Protein AF-A0A965FUW6-F1 (afdb_monomer)

Foldseek 3Di:
DKDFPKDWDAQDWPNDGHAFKIAIDGFKIWDFDPPDDDIDIDIDGDDCLQRVAIEAAERPDDDDKDKFFDPAFVVVVDVQADPRHGRTIWIWDADPVVRWIWTGRHNDTDTDDDD

Secondary structure (DSSP, 8-state):
-EEE--EEEEEEETTEEEEEEEEEE-SEEEEEE--TTS-EEEEEEPPHHHHSSPBP--TT--S--EEEE-SS-HHHH-TTPPTTS-SSEEEEEEETTTTEEEEEETTEEEEE---

Mean predicted aligned error: 4.75 Å

Solvent-accessible surface area (backbone atoms only — not comparable to full-atom values): 6582 Å² total; per-residue (Å²): 103,77,51,66,62,64,44,80,38,79,35,17,45,91,91,37,85,33,69,46,16,32,26,52,45,63,49,36,46,32,34,62,40,80,68,78,94,56,80,43,78,47,73,46,76,56,51,72,70,44,42,73,27,25,27,40,24,38,57,89,68,83,76,82,64,45,81,44,79,43,97,58,54,43,72,82,75,37,97,63,59,55,90,74,38,21,34,24,39,41,31,31,37,71,41,80,92,72,75,42,38,27,40,36,35,30,93,44,75,46,78,56,78,90,131

pLDDT: mean 88.55, std 7.17, range [62.41, 96.5]

Radius of gyration: 14.58 Å; Cα contacts (8 Å, |Δi|>4): 242; chains: 1; bounding box: 43×28×34 Å

Sequence (115 aa):
MIATDLVIRPQIWNGVKNNGEFGLSGSYIEFEGDLAPTPYIAHIDFVNTDLGLDVAAQDSRSDVGYLVYSEDPISERFDHMVTGASEKFFATTYNAATDTWFYHANDRLYSFVPE

Structure (mmCIF, N/CA/C/O backbone):
data_AF-A0A965FUW6-F1
#
_entry.id   AF-A0A965FUW6-F1
#
loop_
_atom_site.group_PDB
_atom_site.id
_atom_site.type_symbol
_atom_site.label_atom_id
_atom_site.label_alt_id
_atom_site.label_comp_id
_atom_site.label_asym_id
_atom_site.label_entity_id
_atom_site.label_seq_id
_atom_site.pdbx_PDB_ins_code
_atom_site.Cartn_x
_atom_site.Cartn_y
_atom_site.Cartn_z
_atom_site.occupancy
_atom_site.B_iso_or_equiv
_atom_site.auth_seq_id
_atom_site.auth_comp_id
_atom_site.auth_asym_id
_atom_site.auth_atom_id
_atom_site.pdbx_PDB_model_num
ATOM 1 N N . MET A 1 1 ? -15.567 -11.427 8.975 1.00 71.00 1 MET A N 1
ATOM 2 C CA . MET A 1 1 ? -14.914 -12.410 8.084 1.00 71.00 1 MET A CA 1
ATOM 3 C C . MET A 1 1 ? -14.017 -11.638 7.132 1.00 71.00 1 MET A C 1
ATOM 5 O O . MET A 1 1 ? -14.402 -10.540 6.760 1.00 71.00 1 MET A O 1
ATOM 9 N N . ILE A 1 2 ? -12.846 -12.168 6.770 1.00 84.56 2 ILE A N 1
ATOM 10 C CA . ILE A 1 2 ? -12.056 -11.657 5.640 1.00 84.56 2 ILE A CA 1
ATOM 11 C C . ILE A 1 2 ? -11.934 -12.799 4.632 1.00 84.56 2 ILE A C 1
ATOM 13 O O . ILE A 1 2 ? -11.537 -13.902 5.017 1.00 84.56 2 ILE A O 1
ATOM 17 N N . ALA A 1 3 ? -12.283 -12.548 3.374 1.00 92.31 3 ALA A N 1
ATOM 18 C CA . ALA A 1 3 ? -12.084 -13.467 2.260 1.00 92.31 3 ALA A CA 1
ATOM 19 C C . ALA A 1 3 ? -11.321 -12.742 1.151 1.00 92.31 3 ALA A C 1
ATOM 21 O O . ALA A 1 3 ? -11.663 -11.628 0.779 1.00 92.31 3 ALA A O 1
ATOM 22 N N . THR A 1 4 ? -10.249 -13.339 0.646 1.00 93.38 4 THR A N 1
ATOM 23 C CA . THR A 1 4 ? -9.406 -12.704 -0.370 1.00 93.38 4 THR A CA 1
ATOM 24 C C . THR A 1 4 ? -8.544 -13.746 -1.062 1.00 93.38 4 THR A C 1
ATOM 26 O O . THR A 1 4 ? -8.169 -14.753 -0.454 1.00 93.38 4 THR A O 1
ATOM 29 N N . ASP A 1 5 ? -8.211 -13.491 -2.321 1.00 94.44 5 ASP A N 1
ATOM 30 C CA . ASP A 1 5 ? -7.157 -14.183 -3.060 1.00 94.44 5 ASP A CA 1
ATOM 31 C C . ASP A 1 5 ? -5.896 -13.311 -3.231 1.00 94.44 5 ASP A C 1
ATOM 33 O O . ASP A 1 5 ? -5.000 -13.669 -3.999 1.00 94.44 5 ASP A O 1
ATOM 37 N N . LEU A 1 6 ? -5.808 -12.183 -2.510 1.00 92.50 6 LEU A N 1
ATOM 38 C CA . LEU A 1 6 ? -4.648 -11.300 -2.503 1.00 92.50 6 LEU A CA 1
ATOM 39 C C . LEU A 1 6 ? -3.410 -12.066 -2.028 1.00 92.50 6 LEU A C 1
ATOM 41 O O . LEU A 1 6 ? -3.342 -12.601 -0.920 1.00 92.50 6 LEU A O 1
ATOM 45 N N . VAL A 1 7 ? -2.390 -12.064 -2.873 1.00 93.12 7 VAL A N 1
ATOM 46 C CA . VAL A 1 7 ? -1.068 -12.611 -2.603 1.00 93.12 7 VAL A CA 1
ATOM 47 C C . VAL A 1 7 ? -0.073 -11.465 -2.578 1.00 93.12 7 VAL A C 1
ATOM 49 O O . VAL A 1 7 ? 0.122 -10.774 -3.578 1.00 93.12 7 VAL A O 1
ATOM 52 N N . ILE A 1 8 ? 0.610 -11.334 -1.445 1.00 92.81 8 ILE A N 1
ATOM 53 C CA . ILE A 1 8 ? 1.726 -10.411 -1.254 1.00 92.81 8 ILE A CA 1
ATOM 54 C C . ILE A 1 8 ? 3.024 -11.215 -1.338 1.00 92.81 8 ILE A C 1
ATOM 56 O O . ILE A 1 8 ? 3.227 -12.169 -0.581 1.00 92.81 8 ILE A O 1
ATOM 60 N N . ARG A 1 9 ? 3.914 -10.842 -2.259 1.00 94.38 9 ARG A N 1
ATOM 61 C CA . ARG A 1 9 ? 5.236 -11.459 -2.431 1.00 94.38 9 ARG A CA 1
ATOM 62 C C . ARG A 1 9 ? 6.313 -10.493 -1.944 1.00 94.38 9 ARG A C 1
ATOM 64 O O . ARG A 1 9 ? 6.564 -9.497 -2.617 1.00 94.38 9 ARG A O 1
ATOM 71 N N . PRO A 1 10 ? 6.965 -10.758 -0.804 1.00 92.31 10 PRO A N 1
ATOM 72 C CA . PRO A 1 10 ? 8.009 -9.873 -0.312 1.00 92.31 10 PRO A CA 1
ATOM 73 C C . PRO A 1 10 ? 9.247 -9.936 -1.209 1.00 92.31 10 PRO A C 1
ATOM 75 O O . PRO A 1 10 ? 9.584 -10.989 -1.755 1.00 92.31 10 PRO A O 1
ATOM 78 N N . GLN A 1 11 ? 9.973 -8.824 -1.260 1.00 92.19 11 GLN A N 1
ATOM 79 C CA . GLN A 1 11 ? 11.219 -8.641 -1.999 1.00 92.19 11 GLN A CA 1
ATOM 80 C C . GLN A 1 11 ? 11.064 -8.794 -3.522 1.00 92.19 11 GLN A C 1
ATOM 82 O O . GLN A 1 11 ? 11.953 -9.346 -4.178 1.00 92.19 11 GLN A O 1
ATOM 87 N N . ILE A 1 12 ? 9.934 -8.363 -4.087 1.00 92.81 12 ILE A N 1
ATOM 88 C CA . ILE A 1 12 ? 9.641 -8.449 -5.524 1.00 92.81 12 ILE A CA 1
ATOM 89 C C . ILE A 1 12 ? 9.224 -7.077 -6.055 1.00 92.81 12 ILE A C 1
ATOM 91 O O . ILE A 1 12 ? 8.365 -6.430 -5.468 1.00 92.81 12 ILE A O 1
ATOM 95 N N . TRP A 1 13 ? 9.816 -6.690 -7.187 1.00 90.81 13 TRP A N 1
ATOM 96 C CA . TRP A 1 13 ? 9.426 -5.556 -8.019 1.00 90.81 13 TRP A CA 1
ATOM 97 C C . TRP A 1 13 ? 9.406 -5.967 -9.494 1.00 90.81 13 TRP A C 1
ATOM 99 O O . TRP A 1 13 ? 10.413 -6.426 -10.040 1.00 90.81 13 TRP A O 1
ATOM 109 N N . ASN A 1 14 ? 8.262 -5.816 -10.150 1.00 88.38 14 ASN A N 1
ATOM 110 C CA . ASN A 1 14 ? 7.973 -6.222 -11.519 1.00 88.38 14 ASN A CA 1
ATOM 111 C C . ASN A 1 14 ? 8.433 -7.663 -11.825 1.00 88.38 14 ASN A C 1
ATOM 113 O O . ASN A 1 14 ? 9.098 -7.939 -12.825 1.00 88.38 14 ASN A O 1
ATOM 117 N N . GLY A 1 15 ? 8.157 -8.589 -10.900 1.00 89.62 15 GLY A N 1
ATOM 118 C CA . GLY A 1 15 ? 8.544 -10.002 -11.004 1.00 89.62 15 GLY A CA 1
ATOM 119 C C . GLY A 1 15 ? 10.033 -10.302 -10.777 1.00 89.62 15 GLY A C 1
ATOM 120 O O . GLY A 1 15 ? 10.439 -11.462 -10.859 1.00 89.62 15 GLY A O 1
ATOM 121 N N . VAL A 1 16 ? 10.851 -9.295 -10.465 1.00 92.56 16 VAL A N 1
ATOM 122 C CA . VAL A 1 16 ? 12.285 -9.431 -10.180 1.00 92.56 16 VAL A CA 1
ATOM 123 C C . VAL A 1 16 ? 12.535 -9.223 -8.692 1.00 92.56 16 VAL A C 1
ATOM 125 O O . VAL A 1 16 ? 11.858 -8.434 -8.044 1.00 92.56 16 VAL A O 1
ATOM 128 N N . LYS A 1 17 ? 13.527 -9.923 -8.133 1.00 94.25 17 LYS A N 1
ATOM 129 C CA . LYS A 1 17 ? 13.938 -9.700 -6.746 1.00 94.25 17 LYS A CA 1
ATOM 130 C C . LYS A 1 17 ? 14.404 -8.252 -6.557 1.00 94.25 17 LYS A C 1
ATOM 132 O O . LYS A 1 17 ? 15.385 -7.855 -7.183 1.00 94.25 17 LYS A O 1
ATOM 137 N N . ASN A 1 18 ? 13.760 -7.521 -5.654 1.00 91.31 18 ASN A N 1
ATOM 138 C CA . ASN A 1 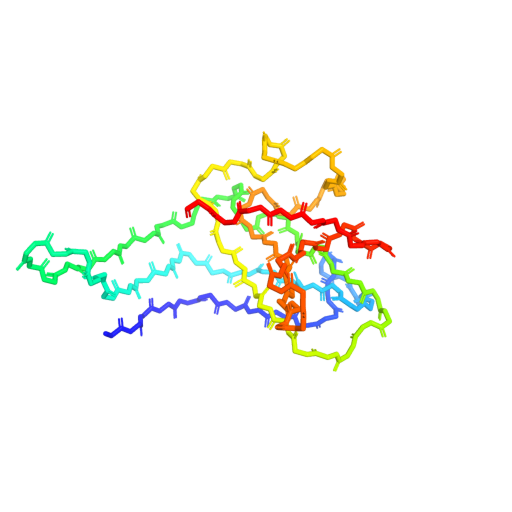18 ? 14.169 -6.184 -5.235 1.00 91.31 18 ASN A CA 1
ATOM 139 C C . ASN A 1 18 ? 13.953 -6.034 -3.730 1.00 91.31 18 ASN A C 1
ATOM 141 O O . ASN A 1 18 ? 12.929 -6.479 -3.222 1.00 91.31 18 ASN A O 1
ATOM 145 N N . ASN A 1 19 ? 14.930 -5.490 -3.009 1.00 90.75 19 ASN A N 1
ATOM 146 C CA . ASN A 1 19 ? 14.845 -5.487 -1.556 1.00 90.75 19 ASN A CA 1
ATOM 147 C C . ASN A 1 19 ? 13.809 -4.473 -1.066 1.00 90.75 19 ASN A C 1
ATOM 149 O O . ASN A 1 19 ? 13.652 -3.426 -1.663 1.00 90.75 19 ASN A O 1
ATOM 153 N N . GLY A 1 20 ? 13.109 -4.792 0.019 1.00 88.62 20 GLY A N 1
ATOM 154 C CA . GLY A 1 20 ? 12.096 -3.905 0.608 1.00 88.62 20 GLY A CA 1
ATOM 155 C C . GLY A 1 20 ? 10.751 -3.886 -0.120 1.00 88.62 20 GLY A C 1
ATOM 156 O O . GLY A 1 20 ? 9.741 -3.726 0.549 1.00 88.62 20 GLY A O 1
ATOM 157 N N . GLU A 1 21 ? 10.714 -4.147 -1.425 1.00 91.69 21 GLU A N 1
ATOM 158 C CA . GLU A 1 21 ? 9.491 -4.043 -2.233 1.00 91.69 21 GLU A CA 1
ATOM 159 C C . GLU A 1 21 ? 8.525 -5.222 -2.080 1.00 91.69 21 GLU A C 1
ATOM 161 O O . GLU A 1 21 ? 8.912 -6.331 -1.684 1.00 91.69 21 GLU A O 1
ATOM 166 N N . PHE A 1 22 ? 7.255 -5.002 -2.432 1.00 93.19 22 PHE A N 1
ATOM 167 C CA . PHE A 1 22 ? 6.215 -6.028 -2.352 1.00 93.19 22 PHE A CA 1
ATOM 168 C C . PHE A 1 22 ? 5.448 -6.182 -3.660 1.00 93.19 22 PHE A C 1
ATOM 170 O O . PHE A 1 22 ? 4.723 -5.283 -4.087 1.00 93.19 22 PHE A O 1
ATOM 177 N N . GLY A 1 23 ? 5.545 -7.381 -4.232 1.00 93.31 23 GLY A N 1
ATOM 178 C CA . GLY A 1 23 ? 4.780 -7.765 -5.405 1.00 93.31 23 GLY A CA 1
ATOM 179 C C . GLY A 1 23 ? 3.339 -8.122 -5.062 1.00 93.31 23 GLY A C 1
ATOM 180 O O . GLY A 1 23 ? 3.112 -8.863 -4.099 1.00 93.31 23 GLY A O 1
ATOM 181 N N . LEU A 1 24 ? 2.378 -7.663 -5.864 1.00 92.62 24 LEU A N 1
ATOM 182 C CA . LEU A 1 24 ? 0.949 -7.910 -5.642 1.00 92.62 24 LEU A CA 1
ATOM 183 C C . LEU A 1 24 ? 0.328 -8.785 -6.739 1.00 92.62 24 LEU A C 1
ATOM 185 O O . LEU A 1 24 ? 0.691 -8.729 -7.910 1.00 92.62 24 LEU A O 1
ATOM 189 N N . SER A 1 25 ? -0.618 -9.640 -6.360 1.00 91.50 25 SER A N 1
ATOM 190 C CA . SER A 1 25 ? -1.523 -10.317 -7.299 1.00 91.50 25 SER A CA 1
ATOM 191 C C . SER A 1 25 ? -2.789 -10.768 -6.584 1.00 91.50 25 SER A C 1
ATOM 193 O O . SER A 1 25 ? -2.753 -10.955 -5.376 1.00 91.50 25 SER A O 1
ATOM 195 N N . GLY A 1 26 ? -3.863 -11.015 -7.320 1.00 92.00 26 GLY A N 1
ATOM 196 C CA . GLY A 1 26 ? -5.161 -11.412 -6.779 1.00 92.00 26 GLY A CA 1
ATOM 197 C C . GLY A 1 26 ? -6.262 -10.846 -7.663 1.00 92.00 26 GLY A C 1
ATOM 198 O O . GLY A 1 26 ? -5.991 -10.392 -8.776 1.00 92.00 26 GLY A O 1
ATOM 199 N N . SER A 1 27 ? -7.484 -10.861 -7.164 1.00 92.12 27 SER A N 1
ATOM 200 C CA . SER A 1 27 ? -8.648 -10.291 -7.828 1.00 92.12 27 SER A CA 1
ATOM 201 C C . SER A 1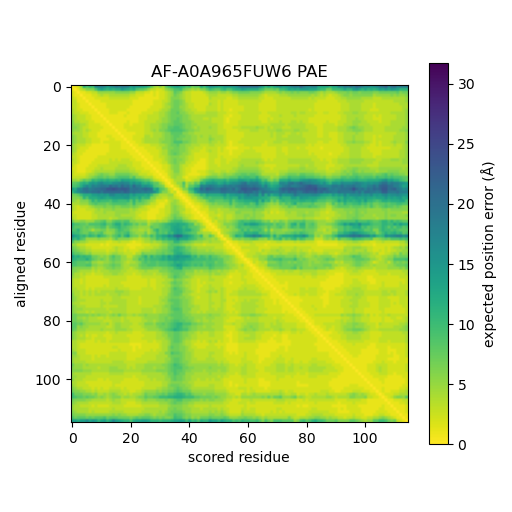 27 ? -9.620 -9.615 -6.872 1.00 92.12 27 SER A C 1
ATOM 203 O O . SER A 1 27 ? -10.354 -8.750 -7.331 1.00 92.12 27 SER A O 1
ATOM 205 N N . TYR A 1 28 ? -9.607 -9.922 -5.570 1.00 93.19 28 TYR A N 1
ATOM 206 C CA . TYR A 1 28 ? -10.511 -9.250 -4.639 1.00 93.19 28 TYR A CA 1
ATOM 207 C C . TYR A 1 28 ? -10.053 -9.268 -3.178 1.00 93.19 28 TYR A C 1
ATOM 209 O O . TYR A 1 28 ? -9.268 -10.117 -2.736 1.00 93.19 28 TYR A O 1
ATOM 217 N N . ILE A 1 29 ? -10.630 -8.361 -2.392 1.00 92.44 29 ILE A N 1
ATOM 218 C CA . ILE A 1 29 ? -10.704 -8.470 -0.936 1.00 92.44 29 ILE A CA 1
ATOM 219 C C . ILE A 1 29 ? -12.138 -8.227 -0.471 1.00 92.44 29 ILE A C 1
ATOM 221 O O . ILE A 1 29 ? -12.819 -7.308 -0.913 1.00 92.44 29 ILE A O 1
ATOM 225 N N . GLU A 1 30 ? -12.586 -9.064 0.450 1.00 93.00 30 GLU A N 1
ATOM 226 C CA . GLU A 1 30 ? -13.883 -8.988 1.092 1.00 93.00 30 GLU A CA 1
ATOM 227 C C . GLU A 1 30 ? -13.684 -8.947 2.605 1.00 93.00 30 GLU A C 1
ATOM 229 O O . GLU A 1 30 ? -12.916 -9.739 3.159 1.00 93.00 30 GLU A O 1
ATOM 234 N N . PHE A 1 31 ? -14.361 -8.025 3.281 1.00 88.69 31 PHE A N 1
ATOM 235 C CA . PHE A 1 31 ? -14.268 -7.871 4.727 1.00 88.69 31 PHE A CA 1
ATOM 236 C C . PHE A 1 31 ? -15.579 -7.373 5.337 1.00 88.69 31 PHE A C 1
ATOM 238 O O . PHE A 1 31 ? -16.375 -6.689 4.699 1.00 88.69 31 PHE A O 1
ATOM 245 N N . GLU A 1 32 ? -15.803 -7.716 6.603 1.00 88.25 32 GLU A N 1
ATOM 246 C CA . GLU A 1 32 ? -16.888 -7.123 7.390 1.00 88.25 32 GLU A CA 1
ATOM 247 C C . GLU A 1 32 ? -16.526 -5.681 7.759 1.00 88.25 32 GLU A C 1
ATOM 249 O O . GLU A 1 32 ? -15.510 -5.433 8.410 1.00 88.25 32 GLU A O 1
ATOM 254 N N . GLY A 1 33 ? -17.358 -4.735 7.325 1.00 78.50 33 GLY A N 1
ATOM 255 C CA . GLY A 1 33 ? -17.293 -3.339 7.734 1.00 78.50 33 GLY A CA 1
ATOM 256 C C . GLY A 1 33 ? -18.168 -3.085 8.962 1.00 78.50 33 GLY A C 1
ATOM 257 O O . GLY A 1 33 ? -19.333 -3.482 8.993 1.00 78.50 33 GLY A O 1
ATOM 258 N N . ASP A 1 34 ? -17.619 -2.364 9.942 1.00 74.69 34 ASP A N 1
ATOM 259 C CA . ASP A 1 34 ? -18.284 -2.027 11.215 1.00 74.69 34 ASP A CA 1
ATOM 260 C C . ASP A 1 34 ? -18.883 -0.604 11.244 1.00 74.69 34 ASP A C 1
ATOM 262 O O . ASP A 1 34 ? -19.233 -0.079 12.305 1.00 74.69 34 ASP A O 1
ATOM 266 N N . LEU A 1 35 ? -19.037 0.053 10.086 1.00 65.31 35 LEU A N 1
ATOM 267 C CA . LEU A 1 35 ? -19.722 1.348 10.034 1.00 65.31 35 LEU A CA 1
ATOM 268 C C . LEU A 1 35 ? -21.231 1.141 10.276 1.00 65.31 35 LEU A C 1
ATOM 270 O O . LEU A 1 35 ? -21.948 0.578 9.452 1.00 65.31 35 LEU A O 1
ATOM 274 N N . ALA A 1 36 ? -21.689 1.570 11.455 1.00 62.41 36 ALA A N 1
ATOM 275 C CA . ALA A 1 36 ? -23.057 1.457 11.970 1.00 62.41 36 ALA A CA 1
ATOM 276 C C . ALA A 1 36 ? -24.143 1.979 10.993 1.00 62.41 36 ALA A C 1
ATOM 278 O O . ALA A 1 36 ? -23.879 2.933 10.260 1.00 62.41 36 ALA A O 1
ATOM 279 N N . PRO A 1 37 ? -25.393 1.445 11.015 1.00 72.94 37 PRO A N 1
ATOM 280 C CA . PRO A 1 37 ? -26.023 0.655 12.088 1.00 72.94 37 PRO A CA 1
ATOM 281 C C . PRO A 1 37 ? -26.144 -0.859 11.834 1.00 72.94 37 PRO A C 1
ATOM 283 O O . PRO A 1 37 ? -26.650 -1.574 12.698 1.00 72.94 37 PRO A O 1
ATOM 286 N N . THR A 1 38 ? -25.698 -1.364 10.686 1.00 75.81 38 THR A N 1
ATOM 287 C CA . THR A 1 38 ? -25.745 -2.795 10.347 1.00 75.81 38 THR A CA 1
ATOM 288 C C . THR A 1 38 ? -24.415 -3.221 9.742 1.00 75.81 38 THR A C 1
ATOM 290 O O . THR A 1 38 ? -24.000 -2.574 8.780 1.00 75.81 38 THR A O 1
ATOM 293 N N . PRO A 1 39 ? -23.783 -4.300 10.248 1.00 79.06 39 PRO A N 1
ATOM 294 C CA . PRO A 1 39 ? -22.609 -4.877 9.609 1.00 79.06 39 PRO A CA 1
ATOM 295 C C . PRO A 1 39 ? -22.906 -5.142 8.138 1.00 79.06 39 PRO A C 1
ATOM 297 O O . PRO A 1 39 ? -23.961 -5.691 7.801 1.00 79.06 39 PRO A O 1
ATOM 300 N N . TYR A 1 40 ? -21.991 -4.739 7.271 1.00 80.50 40 TYR A N 1
ATOM 301 C CA . TYR A 1 40 ? -22.067 -5.025 5.847 1.00 80.50 40 TYR A C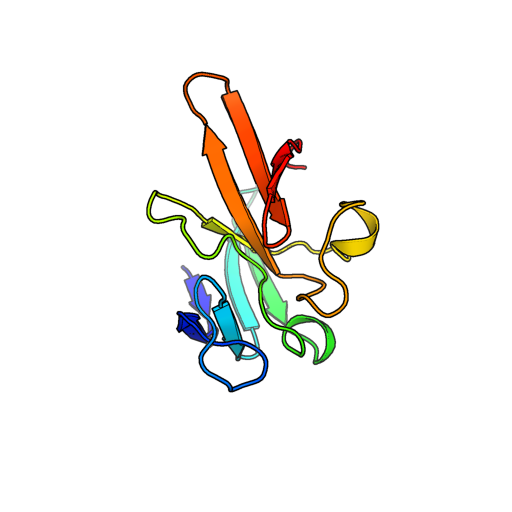A 1
ATOM 302 C C . TYR A 1 40 ? -20.798 -5.738 5.407 1.00 80.50 40 TYR A C 1
ATOM 304 O O . TYR A 1 40 ? -19.754 -5.652 6.053 1.00 80.50 40 TYR A O 1
ATOM 312 N N . ILE A 1 41 ? -20.907 -6.466 4.304 1.00 85.31 41 ILE A N 1
ATOM 313 C CA . ILE A 1 41 ? -19.755 -7.056 3.644 1.00 85.31 41 ILE A CA 1
ATOM 314 C C . ILE A 1 41 ? -19.278 -6.050 2.604 1.00 85.31 41 ILE A C 1
ATOM 316 O O . ILE A 1 41 ? -19.982 -5.782 1.630 1.00 85.31 41 ILE A O 1
ATOM 320 N N . ALA A 1 42 ? -18.117 -5.452 2.851 1.00 86.50 42 ALA A N 1
ATOM 321 C CA . ALA A 1 42 ? -17.398 -4.679 1.857 1.00 86.50 42 ALA A CA 1
ATOM 322 C C . ALA A 1 42 ? -16.718 -5.665 0.908 1.00 86.50 42 ALA A C 1
ATOM 324 O O . ALA A 1 42 ? -16.027 -6.576 1.364 1.00 86.50 42 ALA A O 1
ATOM 325 N N . HIS A 1 43 ? -16.922 -5.489 -0.392 1.00 90.38 43 HIS A N 1
ATOM 326 C CA . HIS A 1 43 ? -16.276 -6.285 -1.425 1.00 90.38 43 HIS A CA 1
ATOM 327 C C . HIS A 1 43 ? -15.592 -5.335 -2.400 1.00 90.38 43 HIS A C 1
ATOM 329 O O . HIS A 1 43 ? -16.237 -4.439 -2.946 1.00 90.38 43 HIS A O 1
ATOM 335 N N . ILE A 1 44 ? -14.292 -5.523 -2.591 1.00 89.44 44 ILE A N 1
ATOM 336 C CA . ILE A 1 44 ? -13.463 -4.717 -3.479 1.00 89.44 44 ILE A CA 1
ATOM 337 C C . ILE A 1 44 ? -12.918 -5.649 -4.553 1.00 89.44 44 ILE A C 1
ATOM 339 O O . ILE A 1 44 ? -12.049 -6.475 -4.269 1.00 89.44 44 ILE A O 1
ATOM 343 N N . ASP A 1 45 ? -13.435 -5.496 -5.770 1.00 91.00 45 ASP A N 1
ATOM 344 C CA . ASP A 1 45 ? -12.874 -6.113 -6.968 1.00 91.00 45 ASP A CA 1
ATOM 345 C C . ASP A 1 45 ? -11.653 -5.305 -7.417 1.00 91.00 45 ASP A C 1
ATOM 347 O O . ASP A 1 45 ? -11.763 -4.115 -7.721 1.00 91.00 45 ASP A O 1
ATOM 351 N N . PHE A 1 46 ? -10.494 -5.951 -7.494 1.00 89.44 46 PHE A N 1
ATOM 352 C CA . PHE A 1 46 ? -9.296 -5.334 -8.044 1.00 89.44 46 P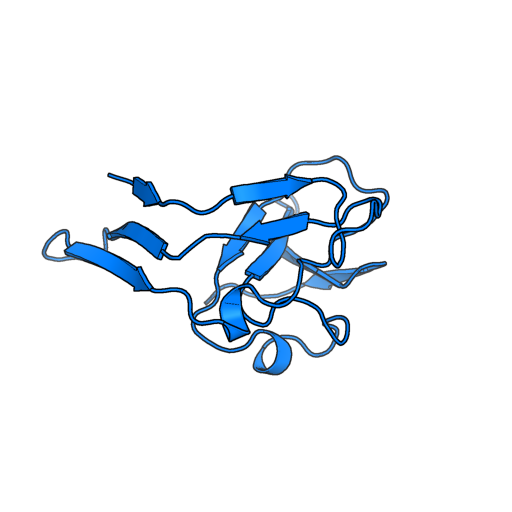HE A CA 1
ATOM 353 C C . PHE A 1 46 ? -9.376 -5.308 -9.569 1.00 89.44 46 PHE A C 1
ATOM 355 O O . PHE A 1 46 ? -9.498 -6.345 -10.228 1.00 89.44 46 PHE A O 1
ATOM 362 N N . VAL A 1 47 ? -9.234 -4.126 -10.158 1.00 82.38 47 VAL A N 1
ATOM 363 C CA . VAL A 1 47 ? -9.020 -3.982 -11.599 1.00 82.38 47 VAL A CA 1
ATOM 364 C C . VAL A 1 47 ? -7.525 -4.034 -11.925 1.00 82.38 47 VAL A C 1
ATOM 366 O O . VAL A 1 47 ? -6.667 -3.875 -11.060 1.00 82.38 47 VAL A O 1
ATOM 369 N N . ASN A 1 48 ? -7.174 -4.244 -13.200 1.00 70.94 48 ASN A N 1
ATOM 370 C CA . ASN A 1 48 ? -5.771 -4.380 -13.626 1.00 70.94 48 ASN A CA 1
ATOM 371 C C . ASN A 1 48 ? -4.864 -3.221 -13.165 1.00 70.94 48 ASN A C 1
ATOM 373 O O . ASN A 1 48 ? -3.675 -3.434 -12.944 1.00 70.94 48 ASN A O 1
ATOM 377 N N . THR A 1 49 ? -5.400 -2.006 -13.032 1.00 72.69 49 THR A N 1
ATOM 378 C CA . THR A 1 49 ? -4.649 -0.831 -12.561 1.00 72.69 49 THR A CA 1
ATOM 379 C C . THR A 1 49 ? -4.344 -0.858 -11.066 1.00 72.69 49 THR A C 1
ATOM 381 O O . THR A 1 49 ? -3.430 -0.164 -10.635 1.00 72.69 49 THR A O 1
ATOM 384 N N . ASP A 1 50 ? -5.054 -1.670 -10.285 1.00 72.56 50 ASP A N 1
ATOM 385 C CA . ASP A 1 50 ? -4.894 -1.726 -8.830 1.00 72.56 50 ASP A CA 1
ATOM 386 C C . ASP A 1 50 ? -3.711 -2.617 -8.432 1.00 72.56 50 ASP A C 1
ATOM 388 O O . ASP A 1 50 ? -3.014 -2.348 -7.452 1.00 72.56 50 ASP A O 1
ATOM 392 N N . LEU A 1 51 ? -3.456 -3.661 -9.229 1.00 76.00 51 LEU A N 1
ATOM 393 C CA . LEU A 1 51 ? -2.431 -4.680 -8.977 1.00 76.00 51 LEU A CA 1
ATOM 394 C C . LEU A 1 51 ? -1.268 -4.653 -9.975 1.00 76.00 51 LEU A C 1
ATOM 396 O O . LEU A 1 51 ? -0.263 -5.317 -9.749 1.00 76.00 51 LEU A O 1
ATOM 400 N N . GLY A 1 52 ? -1.406 -3.942 -11.101 1.00 66.94 52 GLY A N 1
ATOM 401 C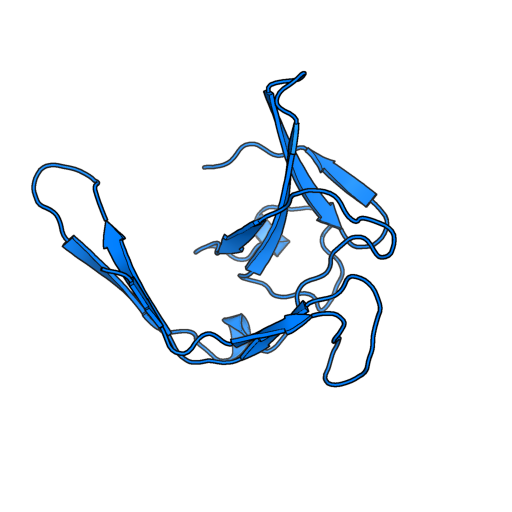 CA . GLY A 1 52 ? -0.437 -3.965 -12.203 1.00 66.94 52 GLY A CA 1
ATOM 402 C C . GLY A 1 52 ? 0.919 -3.328 -11.888 1.00 66.94 52 GLY A C 1
ATOM 403 O O . GLY A 1 52 ? 1.836 -3.434 -12.701 1.00 66.94 52 GLY A O 1
ATOM 404 N N . LEU A 1 53 ? 1.042 -2.676 -10.733 1.00 82.75 53 LEU A N 1
ATOM 405 C CA . LEU A 1 53 ? 2.263 -2.066 -10.224 1.00 82.75 53 LEU A CA 1
ATOM 406 C C . LEU A 1 53 ? 2.491 -2.540 -8.778 1.00 82.75 53 LEU A C 1
ATOM 408 O O . LEU A 1 53 ? 1.533 -2.791 -8.043 1.00 82.75 53 LEU A O 1
ATOM 412 N N . ASP A 1 54 ? 3.758 -2.663 -8.383 1.00 90.88 54 ASP A N 1
ATOM 413 C CA . ASP A 1 54 ? 4.161 -3.196 -7.078 1.00 90.88 54 ASP A CA 1
ATOM 414 C C . ASP A 1 54 ? 4.260 -2.090 -6.016 1.00 90.88 54 ASP A C 1
ATOM 416 O O . ASP A 1 54 ? 4.250 -0.894 -6.322 1.00 90.88 54 ASP A O 1
ATOM 420 N N . VAL A 1 55 ? 4.320 -2.473 -4.741 1.00 93.25 55 VAL A N 1
A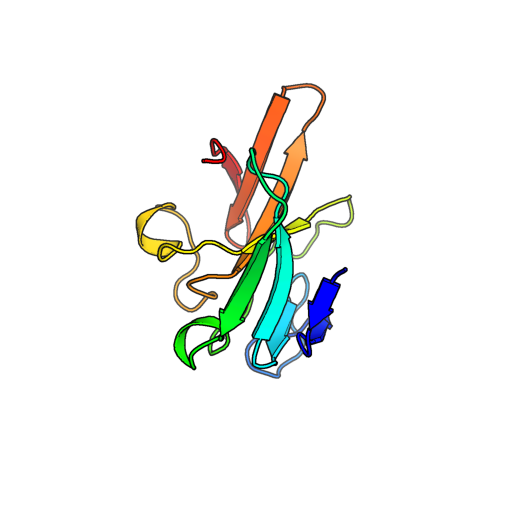TOM 421 C CA . VAL A 1 55 ? 4.381 -1.508 -3.639 1.00 93.25 55 VAL A CA 1
ATOM 422 C C . VAL A 1 55 ? 5.821 -1.132 -3.355 1.00 93.25 55 VAL A C 1
ATOM 424 O O . VAL A 1 55 ? 6.616 -1.992 -2.968 1.00 93.25 55 VAL A O 1
ATOM 427 N N . ALA A 1 56 ? 6.096 0.167 -3.485 1.00 90.56 56 ALA A N 1
ATOM 428 C CA . ALA A 1 56 ? 7.343 0.770 -3.056 1.00 90.56 56 ALA A CA 1
ATOM 429 C C . ALA A 1 56 ? 7.386 0.868 -1.519 1.00 90.56 56 ALA A C 1
ATOM 431 O O . ALA A 1 56 ? 6.523 1.498 -0.900 1.00 90.56 56 ALA A O 1
ATOM 432 N N . ALA A 1 57 ? 8.392 0.279 -0.889 1.00 91.19 57 ALA A N 1
ATOM 433 C CA . ALA A 1 57 ? 8.707 0.442 0.520 1.00 91.19 57 ALA A CA 1
ATOM 434 C C . ALA A 1 57 ? 10.189 0.792 0.703 1.00 91.19 57 ALA A C 1
ATOM 436 O O . ALA A 1 57 ? 10.907 1.038 -0.252 1.00 91.19 57 ALA A O 1
ATOM 437 N N . GLN A 1 58 ? 10.647 0.878 1.953 1.00 86.81 58 GLN A N 1
ATOM 438 C CA . GLN A 1 58 ? 12.014 1.318 2.231 1.00 86.81 58 GLN A CA 1
ATOM 439 C C . GLN A 1 58 ? 12.945 0.116 2.376 1.00 86.81 58 GLN A C 1
ATOM 441 O O . GLN A 1 58 ? 12.831 -0.623 3.353 1.00 86.81 58 GLN A O 1
ATOM 446 N N . ASP A 1 59 ? 13.894 -0.028 1.445 1.00 80.75 59 ASP A N 1
ATOM 447 C CA . ASP A 1 59 ? 14.821 -1.164 1.285 1.00 80.75 59 ASP A CA 1
ATOM 448 C C . ASP A 1 59 ? 15.448 -1.695 2.579 1.00 80.75 59 ASP A C 1
ATOM 450 O O . ASP A 1 59 ? 15.663 -2.897 2.737 1.00 80.75 59 ASP A O 1
ATOM 454 N N . SER A 1 60 ? 15.806 -0.796 3.495 1.00 81.69 60 SER A N 1
ATOM 455 C CA . SER A 1 60 ? 16.570 -1.114 4.707 1.00 81.69 60 SER A CA 1
ATOM 456 C C . SER A 1 60 ? 15.711 -1.269 5.960 1.00 81.69 60 SER A C 1
ATOM 458 O O . SER A 1 60 ? 16.242 -1.533 7.045 1.00 81.69 60 SER A O 1
ATOM 460 N N . ARG A 1 61 ? 14.393 -1.096 5.845 1.00 83.62 61 ARG A N 1
ATOM 461 C CA . ARG A 1 61 ? 13.507 -1.070 7.002 1.00 83.62 61 ARG A CA 1
ATOM 462 C C . ARG A 1 61 ? 13.033 -2.472 7.379 1.00 83.62 61 ARG A C 1
ATOM 464 O O . ARG A 1 61 ? 12.732 -3.297 6.526 1.00 83.62 61 ARG A O 1
ATOM 471 N N . SER A 1 62 ? 13.001 -2.746 8.681 1.00 84.50 62 SER A N 1
ATOM 472 C CA . SER A 1 62 ? 12.689 -4.072 9.242 1.00 84.50 62 SER A CA 1
ATOM 473 C C . SER A 1 62 ? 11.794 -4.018 10.485 1.00 84.50 62 SER A C 1
ATOM 475 O O . SER A 1 62 ? 11.639 -5.019 11.183 1.00 84.50 62 SER A O 1
ATOM 477 N N . ASP A 1 63 ? 11.223 -2.853 10.785 1.00 87.00 63 ASP A N 1
ATOM 478 C CA . ASP A 1 63 ? 10.248 -2.684 11.860 1.00 87.00 63 ASP A CA 1
ATOM 479 C C . ASP A 1 63 ? 8.823 -3.021 11.385 1.00 87.00 63 ASP A C 1
ATOM 481 O O . ASP A 1 63 ? 8.609 -3.572 10.305 1.00 87.00 63 ASP A O 1
ATOM 485 N N . VAL A 1 64 ? 7.835 -2.750 12.241 1.00 90.56 64 VAL A N 1
ATOM 486 C CA . VAL A 1 64 ? 6.429 -3.023 11.938 1.00 90.56 64 VAL A CA 1
ATOM 487 C C . VAL A 1 64 ? 5.886 -1.970 10.972 1.00 90.56 64 VAL A C 1
ATOM 489 O O . VAL A 1 64 ? 5.985 -0.762 11.210 1.00 90.56 64 VAL A O 1
ATOM 492 N N . GLY A 1 65 ? 5.248 -2.455 9.913 1.00 91.88 65 GLY A N 1
ATOM 493 C CA . GLY A 1 65 ? 4.516 -1.652 8.948 1.00 91.88 65 GLY A CA 1
ATOM 494 C C . GLY A 1 65 ? 3.246 -2.355 8.486 1.00 91.88 65 GLY A C 1
ATOM 495 O O . GLY A 1 65 ? 2.973 -3.498 8.860 1.00 91.88 65 GLY A O 1
ATOM 496 N N . TYR A 1 66 ? 2.478 -1.651 7.666 1.00 93.19 66 TYR A N 1
ATOM 497 C CA . TYR A 1 66 ? 1.196 -2.099 7.142 1.00 93.19 66 TYR A CA 1
ATOM 498 C C . TYR A 1 66 ? 1.144 -1.843 5.640 1.00 93.19 66 TYR A C 1
ATOM 500 O O . TYR A 1 66 ? 1.609 -0.804 5.173 1.00 93.19 66 TYR A O 1
ATOM 508 N N . LEU A 1 67 ? 0.545 -2.766 4.891 1.00 91.94 67 LEU A N 1
ATOM 509 C CA . LEU A 1 67 ? 0.077 -2.474 3.541 1.00 91.94 67 LEU A CA 1
ATOM 510 C C . LEU A 1 67 ? -1.338 -1.920 3.647 1.00 91.94 67 LEU A C 1
ATOM 512 O O . LEU A 1 67 ? -2.197 -2.531 4.283 1.00 91.94 67 LEU A O 1
ATOM 516 N N . VAL A 1 68 ? -1.552 -0.754 3.054 1.00 92.00 68 VAL A N 1
ATOM 517 C CA . VAL A 1 68 ? -2.819 -0.026 3.101 1.00 92.00 68 VAL A CA 1
ATOM 518 C C . VAL A 1 68 ? -3.390 0.042 1.694 1.00 92.00 68 VAL A C 1
ATOM 520 O O . VAL A 1 68 ? -2.649 0.291 0.747 1.00 92.00 68 VAL A O 1
ATOM 523 N N . TYR A 1 69 ? -4.697 -0.190 1.579 1.00 89.62 69 TYR A N 1
ATOM 524 C CA . TYR A 1 69 ? -5.468 0.024 0.359 1.00 89.62 69 TYR A CA 1
ATOM 525 C C . TYR A 1 69 ? -6.118 1.415 0.386 1.00 89.62 69 TYR A C 1
ATOM 527 O O . TYR A 1 69 ? -6.603 1.857 1.428 1.00 89.62 69 TYR A O 1
ATOM 535 N N . SER A 1 70 ? -6.136 2.086 -0.759 1.00 88.88 70 SER A N 1
ATOM 536 C CA . SER A 1 70 ? -6.784 3.371 -1.000 1.00 88.88 70 SER A CA 1
ATOM 537 C C . SER A 1 70 ? -7.815 3.213 -2.110 1.00 88.88 70 SER A C 1
ATOM 539 O O . SER A 1 70 ? -7.483 2.688 -3.170 1.00 88.88 70 SER A O 1
ATOM 541 N N . GLU A 1 71 ? -9.043 3.691 -1.897 1.00 85.31 71 GLU A N 1
ATOM 542 C CA . GLU A 1 71 ? -10.049 3.750 -2.968 1.00 85.31 71 GLU A CA 1
ATOM 543 C C . GLU A 1 71 ? -9.650 4.758 -4.053 1.00 85.31 71 GLU A C 1
ATOM 545 O O . GLU A 1 71 ? -9.769 4.458 -5.242 1.00 85.31 71 GLU A O 1
ATOM 550 N N . ASP A 1 72 ? -9.092 5.904 -3.662 1.00 88.56 72 ASP A N 1
ATOM 551 C CA . ASP A 1 72 ? -8.570 6.917 -4.581 1.00 88.56 72 ASP A CA 1
ATOM 552 C C . ASP A 1 72 ? -7.126 6.606 -5.010 1.00 88.56 72 ASP A C 1
ATOM 554 O O . ASP A 1 72 ? -6.389 5.971 -4.245 1.00 88.56 72 ASP A O 1
ATOM 558 N N . PRO A 1 73 ? -6.694 7.017 -6.221 1.00 89.62 73 PRO A N 1
ATOM 559 C CA . PRO A 1 73 ? -5.308 6.863 -6.659 1.00 89.62 73 PRO A CA 1
ATOM 560 C C . PRO A 1 73 ? -4.326 7.498 -5.668 1.00 89.62 73 PRO A C 1
ATOM 562 O O . PRO A 1 73 ? -4.461 8.668 -5.306 1.00 89.62 73 PRO A O 1
ATOM 565 N N . ILE A 1 74 ? -3.306 6.760 -5.230 1.00 90.81 74 ILE A N 1
ATOM 566 C CA . ILE A 1 74 ? -2.341 7.293 -4.262 1.00 90.81 74 ILE A CA 1
ATOM 567 C C . ILE A 1 74 ? -1.494 8.423 -4.853 1.00 90.81 74 ILE A C 1
ATOM 569 O O . ILE A 1 74 ? -1.052 9.285 -4.099 1.00 90.81 74 ILE A O 1
ATOM 573 N N . SER A 1 75 ? -1.295 8.466 -6.175 1.00 89.69 75 SER A N 1
ATOM 574 C CA . SER A 1 75 ? -0.613 9.582 -6.846 1.00 89.69 75 SER A CA 1
ATOM 575 C C . SER A 1 75 ? -1.378 10.907 -6.758 1.00 89.69 75 SER A C 1
ATOM 577 O O . SER A 1 75 ? -0.767 11.966 -6.875 1.00 89.69 75 SER A O 1
ATOM 579 N N . GLU A 1 76 ? -2.689 10.872 -6.502 1.00 91.38 76 GLU A N 1
ATOM 580 C CA . GLU A 1 76 ? -3.502 12.068 -6.247 1.00 91.38 76 GLU A CA 1
ATOM 581 C C . GLU A 1 76 ? -3.459 12.498 -4.772 1.00 91.38 76 GLU A C 1
ATOM 583 O O . GLU A 1 76 ? -3.754 13.649 -4.454 1.00 91.38 76 GLU A O 1
ATOM 588 N N . ARG A 1 77 ? -3.065 11.589 -3.869 1.00 90.69 77 ARG A N 1
ATOM 589 C CA . ARG A 1 77 ? -2.996 11.824 -2.416 1.00 90.69 77 ARG A CA 1
ATOM 590 C C . ARG A 1 77 ? -1.586 12.161 -1.932 1.00 90.69 77 ARG A C 1
ATOM 592 O O . ARG A 1 77 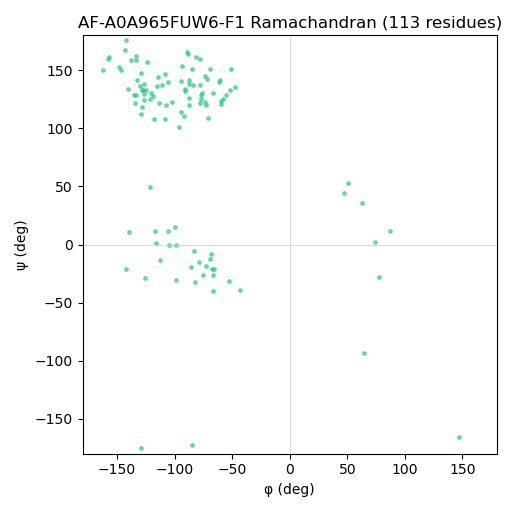? -1.431 12.861 -0.932 1.00 90.69 77 ARG A O 1
ATOM 599 N N . PHE A 1 78 ? -0.557 11.636 -2.599 1.00 92.38 78 PHE A N 1
ATOM 600 C CA . PHE A 1 78 ? 0.831 11.674 -2.144 1.00 92.38 78 PHE A CA 1
ATOM 601 C C . PHE A 1 78 ? 1.786 12.208 -3.218 1.00 92.38 78 PHE A C 1
ATOM 603 O O . PHE A 1 78 ? 2.114 11.527 -4.188 1.00 92.38 78 PHE A O 1
ATOM 610 N N . ASP A 1 79 ? 2.354 13.386 -2.960 1.00 91.75 79 ASP A N 1
ATOM 611 C CA . ASP A 1 79 ? 3.237 14.101 -3.896 1.00 91.75 79 ASP A CA 1
ATOM 612 C C . ASP A 1 79 ? 4.608 13.439 -4.135 1.00 91.75 79 ASP A C 1
ATOM 614 O O . ASP A 1 79 ? 5.362 13.849 -5.021 1.00 91.75 79 ASP A O 1
ATOM 618 N N . HIS A 1 80 ? 4.976 12.449 -3.319 1.00 92.12 80 HIS A N 1
ATOM 619 C CA . HIS A 1 80 ? 6.300 11.821 -3.344 1.00 92.12 80 HIS A CA 1
ATOM 620 C C . HIS A 1 80 ? 6.269 10.340 -3.709 1.00 92.12 80 HIS A C 1
ATOM 622 O O . HIS A 1 80 ? 7.282 9.660 -3.555 1.00 92.12 80 HIS A O 1
ATOM 628 N N . MET A 1 81 ? 5.137 9.823 -4.187 1.00 89.75 81 MET A N 1
ATOM 629 C CA . MET A 1 81 ? 5.077 8.435 -4.630 1.00 89.75 81 MET A CA 1
ATOM 630 C C . MET A 1 81 ? 6.033 8.165 -5.789 1.00 89.75 81 MET A C 1
ATOM 632 O O . MET A 1 81 ? 6.192 8.971 -6.709 1.00 89.75 81 MET A O 1
ATOM 636 N N . VAL A 1 82 ? 6.681 7.002 -5.736 1.00 88.44 82 VAL A N 1
ATOM 637 C CA . VAL A 1 82 ? 7.566 6.565 -6.813 1.00 88.44 82 VAL A CA 1
ATOM 638 C C . VAL A 1 82 ? 6.745 6.310 -8.066 1.00 88.44 82 VAL A C 1
ATOM 640 O O . VAL A 1 82 ? 5.753 5.586 -8.046 1.00 88.44 82 VAL A O 1
ATOM 643 N N . THR A 1 83 ? 7.187 6.883 -9.184 1.00 86.94 83 THR A N 1
ATOM 644 C CA . THR A 1 83 ? 6.575 6.623 -10.486 1.00 86.94 83 THR A CA 1
ATOM 645 C C . THR A 1 83 ? 6.625 5.131 -10.804 1.00 86.94 83 THR A C 1
ATOM 647 O O . THR A 1 83 ? 7.700 4.533 -10.824 1.00 86.94 83 THR A O 1
ATOM 650 N N . GLY A 1 84 ? 5.467 4.544 -11.104 1.00 85.12 84 GLY A N 1
ATOM 651 C CA . GLY A 1 84 ? 5.353 3.115 -11.392 1.00 85.12 84 GLY A CA 1
ATOM 652 C C . GLY A 1 84 ? 5.152 2.230 -10.159 1.00 85.12 84 GLY A C 1
ATOM 653 O O . GLY A 1 84 ? 5.266 1.016 -10.297 1.00 85.12 84 GLY A O 1
ATOM 654 N N . ALA A 1 85 ? 4.861 2.801 -8.985 1.00 89.19 85 ALA A N 1
ATOM 655 C CA . ALA A 1 85 ? 4.309 2.065 -7.845 1.00 89.19 85 ALA A CA 1
ATOM 656 C C . ALA A 1 85 ? 2.785 1.873 -7.982 1.00 89.19 85 ALA A C 1
ATOM 658 O O . ALA A 1 85 ? 2.145 2.572 -8.766 1.00 89.19 85 ALA A O 1
ATOM 659 N N . SER A 1 86 ? 2.210 0.921 -7.238 1.00 90.94 86 SER A N 1
ATOM 660 C CA . SER A 1 86 ? 0.754 0.698 -7.166 1.00 90.94 86 SER A CA 1
ATOM 661 C C . SER A 1 86 ? -0.005 1.999 -6.934 1.00 90.94 86 SER A C 1
ATOM 663 O O . SER A 1 86 ? 0.365 2.781 -6.073 1.00 90.94 86 SER A O 1
ATOM 665 N N . GLU A 1 87 ? -1.101 2.206 -7.667 1.00 91.12 87 GLU A N 1
ATOM 666 C CA . GLU A 1 87 ? -1.977 3.366 -7.464 1.00 91.12 87 GLU A CA 1
ATOM 667 C C . GLU A 1 87 ? -2.992 3.155 -6.333 1.00 91.12 87 GLU A C 1
ATOM 669 O O . GLU A 1 87 ? -3.730 4.073 -5.995 1.00 91.12 87 GLU A O 1
ATOM 674 N N . LYS A 1 88 ? -3.062 1.957 -5.745 1.00 91.25 88 LYS A N 1
ATOM 675 C CA . LYS A 1 88 ? -4.059 1.618 -4.716 1.00 91.25 88 LYS A CA 1
ATOM 676 C C . LYS A 1 88 ? -3.449 1.087 -3.437 1.00 91.25 88 LYS A C 1
ATOM 678 O O . LYS A 1 88 ? -4.027 1.281 -2.374 1.00 91.25 88 LYS A O 1
ATOM 683 N N . PHE A 1 89 ? -2.294 0.438 -3.517 1.00 92.88 89 PHE A N 1
ATOM 684 C CA . PHE A 1 89 ? -1.615 -0.123 -2.361 1.00 92.88 89 PHE A CA 1
ATOM 685 C C . PHE A 1 89 ? -0.330 0.629 -2.049 1.00 92.88 89 PHE A C 1
ATOM 687 O O . PHE A 1 89 ? 0.469 0.924 -2.931 1.00 92.88 89 PHE A O 1
ATOM 694 N N . PHE A 1 90 ? -0.089 0.885 -0.770 1.00 93.56 90 PHE A N 1
ATOM 695 C CA . PHE A 1 90 ? 1.138 1.532 -0.321 1.00 93.56 90 PHE A CA 1
ATOM 696 C C . PHE A 1 90 ? 1.564 1.021 1.053 1.00 93.56 90 PHE A C 1
ATOM 698 O O . PHE A 1 90 ? 0.741 0.603 1.873 1.00 93.56 90 PHE A O 1
ATOM 705 N N . ALA A 1 91 ? 2.873 1.030 1.300 1.00 94.38 91 ALA A N 1
ATOM 706 C CA . ALA A 1 91 ? 3.432 0.652 2.588 1.00 94.38 91 ALA A CA 1
ATOM 707 C C . ALA A 1 91 ? 3.409 1.846 3.546 1.00 94.38 91 ALA A C 1
ATOM 709 O O . ALA A 1 91 ? 3.753 2.973 3.181 1.00 94.38 91 ALA A O 1
ATOM 710 N N . THR A 1 92 ? 3.033 1.588 4.795 1.00 95.00 92 THR A N 1
ATOM 711 C CA . THR A 1 92 ? 2.987 2.590 5.858 1.00 95.00 92 THR A CA 1
ATOM 712 C C . THR A 1 92 ? 3.618 2.086 7.144 1.00 95.00 92 THR A C 1
ATOM 714 O O . THR A 1 92 ? 3.763 0.887 7.380 1.00 95.00 92 THR A O 1
ATOM 717 N N . THR A 1 93 ? 3.952 3.026 8.016 1.00 95.00 93 THR A N 1
ATOM 718 C CA . THR A 1 93 ? 4.310 2.772 9.408 1.00 95.00 93 THR A CA 1
ATOM 719 C C . THR A 1 93 ? 3.570 3.762 10.303 1.00 95.00 93 THR A C 1
ATOM 721 O O . THR A 1 93 ? 3.184 4.849 9.861 1.00 95.00 93 THR A O 1
ATOM 724 N N . TYR A 1 94 ? 3.432 3.421 11.578 1.00 95.62 94 TYR A N 1
ATOM 725 C CA . TYR A 1 94 ? 2.869 4.309 12.585 1.00 95.62 94 TYR A CA 1
ATOM 726 C C . TYR A 1 94 ? 3.878 4.537 13.709 1.00 95.62 94 TYR A C 1
ATOM 728 O O . TYR A 1 94 ? 4.364 3.590 14.331 1.00 95.62 94 TYR A O 1
ATOM 736 N N . ASN A 1 95 ? 4.184 5.803 13.987 1.00 94.81 95 ASN A N 1
ATOM 737 C CA . ASN A 1 95 ? 5.010 6.196 15.117 1.00 94.81 95 ASN A CA 1
ATOM 738 C C . ASN A 1 95 ? 4.123 6.588 16.303 1.00 94.81 95 ASN A C 1
ATOM 740 O O . ASN A 1 95 ? 3.636 7.714 16.379 1.00 94.81 95 ASN A O 1
ATOM 744 N N . ALA A 1 96 ? 3.977 5.678 17.266 1.00 94.62 96 ALA A N 1
ATOM 745 C CA . ALA A 1 96 ? 3.171 5.902 18.465 1.00 94.62 96 ALA A CA 1
ATOM 746 C C . ALA A 1 96 ? 3.742 6.966 19.421 1.00 94.62 96 ALA A C 1
ATOM 748 O O . ALA A 1 96 ? 3.003 7.503 20.240 1.00 94.62 96 ALA A O 1
ATOM 749 N N . ALA A 1 97 ? 5.041 7.280 19.346 1.00 95.81 97 ALA A N 1
ATOM 750 C CA . ALA A 1 97 ? 5.644 8.306 20.199 1.00 95.81 97 ALA A CA 1
ATOM 751 C C . ALA A 1 97 ? 5.272 9.727 19.750 1.00 95.81 97 ALA A C 1
ATOM 753 O O . ALA A 1 97 ? 5.272 10.645 20.569 1.00 95.81 97 ALA A O 1
ATOM 754 N N . THR A 1 98 ? 4.973 9.906 18.460 1.00 95.81 98 THR A N 1
ATOM 755 C CA . THR A 1 98 ? 4.592 11.198 17.873 1.00 95.81 98 THR A CA 1
ATOM 756 C C . THR A 1 98 ? 3.169 11.220 17.328 1.00 95.81 98 THR A C 1
ATOM 758 O O . THR A 1 98 ? 2.772 12.243 16.782 1.00 95.81 98 THR A O 1
ATOM 761 N N . ASP A 1 99 ? 2.423 10.117 17.457 1.00 95.12 99 ASP A N 1
ATOM 762 C CA . ASP A 1 99 ? 1.078 9.946 16.892 1.00 95.12 99 ASP A CA 1
ATOM 763 C C . ASP A 1 99 ? 1.041 10.314 15.397 1.00 95.12 99 ASP A C 1
ATOM 765 O O . ASP A 1 99 ? 0.325 11.205 14.949 1.00 95.12 99 ASP A O 1
ATOM 769 N N . THR A 1 100 ? 1.945 9.715 14.614 1.00 96.50 100 THR A N 1
ATOM 770 C CA . THR A 1 100 ? 2.143 10.093 13.206 1.00 96.50 100 THR A CA 1
ATOM 771 C C . THR A 1 100 ? 2.214 8.874 12.304 1.00 96.50 100 THR A C 1
ATOM 773 O O . THR A 1 100 ? 3.019 7.966 12.530 1.00 96.50 100 THR A O 1
ATOM 776 N N . TRP A 1 101 ? 1.416 8.892 11.241 1.00 96.31 101 TRP A N 1
ATOM 777 C CA . TRP A 1 101 ? 1.499 7.933 10.149 1.00 96.31 101 TRP A CA 1
ATOM 778 C C . TRP A 1 101 ? 2.489 8.400 9.096 1.00 96.31 101 TRP A C 1
ATOM 780 O O . TRP A 1 101 ? 2.547 9.584 8.767 1.00 96.31 101 TRP A O 1
ATOM 790 N N . PHE A 1 102 ? 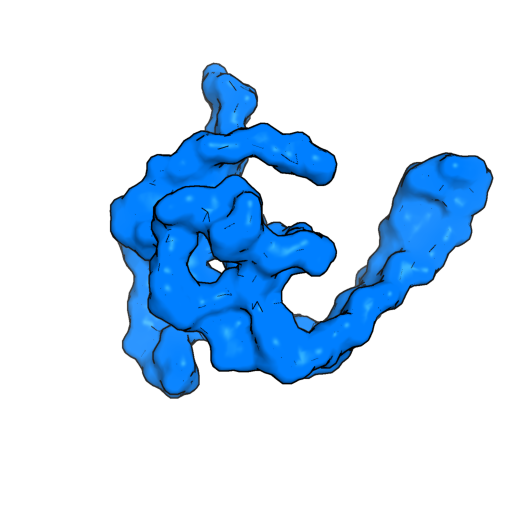3.249 7.458 8.545 1.00 95.56 102 PHE A N 1
ATOM 791 C CA . PHE A 1 102 ? 4.126 7.711 7.412 1.00 95.56 102 PHE A CA 1
ATOM 792 C C . PHE A 1 102 ? 3.842 6.721 6.298 1.00 95.56 102 PHE A C 1
ATOM 794 O O . PHE A 1 102 ? 3.706 5.529 6.571 1.00 95.56 102 PHE A O 1
ATOM 801 N N . TYR A 1 103 ? 3.814 7.197 5.060 1.00 94.56 103 TYR A N 1
ATOM 802 C CA . TYR A 1 103 ? 3.892 6.337 3.888 1.00 94.56 103 TYR A CA 1
ATOM 803 C C . TYR A 1 103 ? 5.344 6.210 3.430 1.00 94.56 103 TYR A C 1
ATOM 805 O O . TYR A 1 103 ? 6.178 7.090 3.675 1.00 94.56 103 TYR A O 1
ATOM 813 N N . HIS A 1 104 ? 5.646 5.098 2.773 1.00 93.88 104 HIS A N 1
ATOM 814 C CA . HIS A 1 104 ? 6.948 4.844 2.180 1.00 93.88 104 HIS A CA 1
ATOM 815 C C . HIS A 1 104 ? 6.977 5.324 0.729 1.00 93.88 104 HIS A C 1
ATOM 817 O O . HIS A 1 104 ? 6.087 5.015 -0.051 1.00 93.88 104 HIS A O 1
ATOM 823 N N . ALA A 1 105 ? 8.026 6.054 0.370 1.00 90.81 105 ALA A N 1
ATOM 824 C CA . ALA A 1 105 ? 8.275 6.572 -0.969 1.00 90.81 105 ALA A CA 1
ATOM 825 C C . ALA A 1 105 ? 9.617 6.044 -1.492 1.00 90.81 105 ALA A C 1
ATOM 827 O O . ALA A 1 105 ? 10.472 6.814 -1.921 1.00 90.81 105 ALA A O 1
ATOM 828 N N . ASN A 1 106 ? 9.820 4.727 -1.392 1.00 87.50 106 ASN A N 1
ATOM 829 C CA . ASN A 1 106 ? 11.102 4.060 -1.624 1.00 87.50 106 ASN A CA 1
ATOM 830 C C . ASN A 1 106 ? 12.178 4.472 -0.599 1.00 87.50 106 ASN A C 1
ATOM 832 O O . ASN A 1 106 ? 12.205 3.940 0.509 1.00 87.50 106 ASN A O 1
ATOM 836 N N . ASP A 1 107 ? 13.020 5.466 -0.871 1.00 86.12 107 ASP A N 1
ATOM 837 C CA . ASP A 1 107 ? 14.169 5.774 -0.006 1.00 86.12 107 ASP A CA 1
ATOM 838 C C . ASP A 1 107 ? 13.811 6.563 1.269 1.00 86.12 107 ASP A C 1
ATOM 840 O O . ASP A 1 107 ? 14.608 6.628 2.218 1.00 86.12 107 ASP A O 1
ATOM 844 N N . ARG A 1 108 ? 12.603 7.140 1.319 1.00 90.44 108 ARG A N 1
ATOM 845 C CA . ARG A 1 108 ? 12.178 8.075 2.363 1.00 90.44 108 ARG A CA 1
ATOM 846 C C . ARG A 1 108 ? 10.750 7.841 2.852 1.00 90.44 108 ARG A C 1
ATOM 848 O O . ARG A 1 108 ? 9.909 7.247 2.185 1.00 90.44 108 ARG A O 1
ATOM 855 N N . LEU A 1 109 ? 10.494 8.348 4.056 1.00 93.25 109 LEU A N 1
ATOM 856 C CA . LEU A 1 109 ? 9.189 8.379 4.702 1.00 93.25 109 LEU A CA 1
ATOM 857 C C . LEU A 1 109 ? 8.620 9.792 4.678 1.00 93.25 109 LEU A C 1
ATOM 859 O O . LEU A 1 109 ? 9.333 10.759 4.972 1.00 93.25 109 LEU A O 1
ATOM 863 N N . TYR A 1 110 ? 7.325 9.888 4.425 1.00 95.19 110 TYR A N 1
ATOM 864 C CA . TYR A 1 110 ? 6.586 11.142 4.437 1.00 95.19 110 TYR A CA 1
ATOM 865 C C . TYR A 1 110 ? 5.357 10.992 5.317 1.00 95.19 110 TYR A C 1
ATOM 867 O O . TYR A 1 110 ? 4.654 9.986 5.250 1.00 95.19 110 TYR A O 1
ATOM 875 N N . SER A 1 111 ? 5.132 11.972 6.188 1.00 95.94 111 SER A N 1
ATOM 876 C CA . SER A 1 111 ? 3.986 11.956 7.089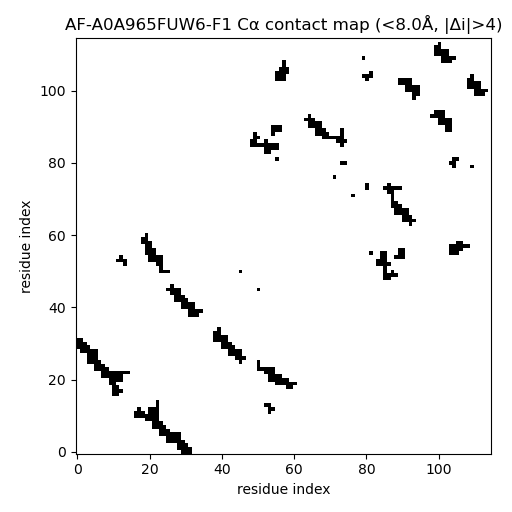 1.00 95.94 111 SER A CA 1
ATOM 877 C C . SER A 1 111 ? 2.694 12.214 6.324 1.00 95.94 111 SER A C 1
ATOM 879 O O . SER A 1 111 ? 2.672 13.081 5.451 1.00 95.94 111 SER A O 1
ATOM 881 N N . PHE A 1 112 ? 1.616 11.542 6.708 1.00 94.38 112 PHE A N 1
ATOM 882 C CA . PHE A 1 112 ? 0.271 11.818 6.208 1.00 94.38 112 PHE A CA 1
ATOM 883 C C . PHE A 1 112 ? -0.767 11.642 7.319 1.00 94.38 112 PHE A C 1
ATOM 885 O O . PHE A 1 112 ? -0.466 11.111 8.391 1.00 94.38 112 PHE A O 1
ATOM 892 N N . VAL A 1 113 ? -1.987 12.105 7.059 1.00 91.44 113 VAL A N 1
ATOM 893 C CA . VAL A 1 113 ? -3.149 11.890 7.925 1.00 91.44 113 VAL A CA 1
ATOM 894 C C . VAL A 1 113 ? -4.050 10.874 7.221 1.00 91.44 113 VAL A C 1
ATOM 896 O O . VAL A 1 113 ? -4.445 11.145 6.089 1.00 91.44 113 VAL A O 1
ATOM 899 N N . PRO A 1 114 ? -4.333 9.704 7.824 1.00 85.31 114 PRO A N 1
ATOM 900 C CA . PRO A 1 114 ? -5.329 8.785 7.285 1.00 85.31 114 PRO A CA 1
ATOM 901 C C . PRO A 1 114 ? -6.708 9.448 7.222 1.00 85.31 114 PRO A C 1
ATOM 903 O O . PRO A 1 114 ? -7.070 10.199 8.129 1.00 85.31 114 PRO A O 1
ATOM 906 N N . GLU A 1 115 ? -7.452 9.152 6.162 1.00 70.94 115 GLU A N 1
ATOM 907 C CA . GLU A 1 115 ? -8.837 9.596 5.950 1.00 70.94 115 GLU A CA 1
ATOM 908 C C . GLU A 1 115 ? -9.829 8.509 6.368 1.00 70.94 115 GLU A C 1
ATOM 910 O O . GLU A 1 115 ? -9.492 7.313 6.192 1.00 70.94 115 GLU A O 1
#

Nearest PDB structures (foldseek):
  3jv3-assembly1_A  TM=4.974E-01  e=7.298E-01  Mus musculus
  2esw-assembly1_A  TM=4.546E-01  e=2.656E+00  Mus musculus
  2ak5-assembly1_B-2  TM=4.325E-01  e=2.141E+00  Rattus norvegicus
  1gri-assembly1_B  TM=4.432E-01  e=3.121E+00  Homo sapiens
  2ekh-assembly1_A  TM=4.330E-01  e=4.084E+00  Homo sapiens